Protein AF-A0A5P9WCF4-F1 (afdb_monomer)

Radius of gyration: 13.98 Å; Cα contacts (8 Å, |Δi|>4): 142; chains: 1; bounding box: 33×21×42 Å

Sequence (83 aa):
MTNEHTAPVLFYFDKAETLREFEAFRVEASQITRPHQIPAQVEVWNVIGKRRFIDRQEVIAEFPNELYAQIFADMADKTAAHI

Nearest PDB structures (foldseek):
  3ul5-assembly1_A  T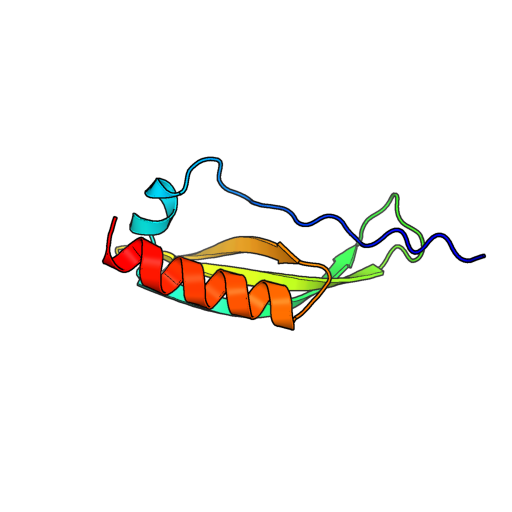M=6.844E-01  e=3.364E+00  Saccharum officinarum
  1r8y-assembly1_C  TM=3.310E-01  e=5.691E-01  Mus musculus
  2idk-assembly1_B  TM=3.600E-01  e=6.884E-01  Rattus norvegicus
  1geu-assembly1_A  TM=3.749E-01  e=3.157E+00  Escherichia coli
  1get-assembly1_B  TM=3.413E-01  e=2.610E+00  Escherichia coli

Secondary structure (DSSP, 8-state):
-----PPPPEES-S-GGGGGGEEEEEEEEEEEE-TTSSSSEEEEEEEEEEESSSS-EEEEEEESSHHHHHHHHHHHHHHHHH-

Mean predicted aligned error: 5.36 Å

Foldseek 3Di:
DDPPPFPDKDFPDDDLQVLLQFQAKDKDWDFDQCPPDVVRTAIKIFIWTQGDPDRDIDGGIIGSDNVVSVVVRVVSNVSSVPD

Organism: Alcaligenes faecalis (NCBI:txid511)

pLDDT: mean 88.81, std 13.51, range [36.5, 98.31]

Solvent-accessible surface area (backbone atoms only — not comparable to full-atom values): 4842 Å² total; per-residue (Å²): 136,83,83,77,78,69,60,72,74,45,66,74,67,93,55,77,73,63,43,49,56,34,71,48,58,46,74,46,82,44,80,43,79,40,93,90,45,89,68,37,66,42,70,34,19,31,25,34,34,31,38,64,89,49,104,48,72,45,70,45,31,37,21,62,41,61,70,60,27,47,54,48,34,57,50,46,53,54,44,29,72,72,100

Structure (mmCIF, N/CA/C/O backbone):
data_AF-A0A5P9WCF4-F1
#
_entry.id   AF-A0A5P9WCF4-F1
#
loop_
_atom_site.group_PDB
_atom_site.id
_atom_site.type_symbol
_atom_site.label_atom_id
_atom_site.label_alt_id
_atom_site.label_comp_id
_atom_site.label_asym_id
_atom_site.label_entity_id
_atom_site.label_seq_id
_atom_site.pdbx_PDB_ins_code
_atom_site.Cartn_x
_atom_site.Cartn_y
_atom_site.Cartn_z
_atom_site.occupancy
_atom_site.B_is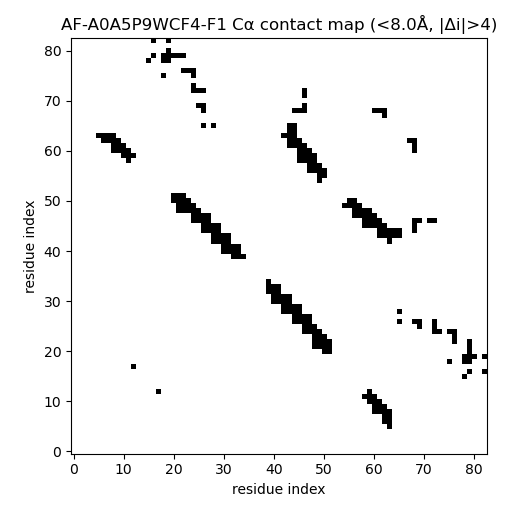o_or_equiv
_atom_site.auth_seq_id
_atom_site.auth_comp_id
_atom_site.auth_asym_id
_atom_site.auth_atom_id
_atom_site.pdbx_PDB_model_num
ATOM 1 N N . MET A 1 1 ? 15.274 -8.536 -27.797 1.00 36.50 1 MET A N 1
ATOM 2 C CA . MET A 1 1 ? 14.830 -9.225 -26.570 1.00 36.50 1 MET A CA 1
ATOM 3 C C . MET A 1 1 ? 15.090 -8.274 -25.417 1.00 36.50 1 MET A C 1
ATOM 5 O O . MET A 1 1 ? 16.201 -8.225 -24.912 1.00 36.50 1 MET A O 1
ATOM 9 N N . THR A 1 2 ? 14.133 -7.404 -25.110 1.00 41.62 2 THR A N 1
ATOM 10 C CA . THR A 1 2 ? 14.221 -6.511 -23.954 1.00 41.62 2 THR A CA 1
ATOM 11 C C . THR A 1 2 ? 13.839 -7.332 -22.732 1.00 41.62 2 THR A C 1
ATOM 13 O O . THR A 1 2 ? 12.693 -7.751 -22.609 1.00 41.62 2 THR A O 1
ATOM 16 N N . ASN A 1 3 ? 14.807 -7.622 -21.862 1.00 43.09 3 ASN A N 1
ATOM 17 C CA . ASN A 1 3 ? 14.492 -8.039 -20.501 1.00 43.09 3 ASN A CA 1
ATOM 18 C C . ASN A 1 3 ? 13.781 -6.852 -19.848 1.00 43.09 3 ASN A C 1
ATOM 20 O O . ASN A 1 3 ? 14.433 -5.919 -19.381 1.00 43.09 3 ASN A O 1
ATOM 24 N N . GLU A 1 4 ? 12.451 -6.844 -19.886 1.00 51.72 4 GLU A N 1
ATOM 25 C CA . GLU A 1 4 ? 11.655 -5.958 -19.052 1.00 51.72 4 GLU A CA 1
ATOM 26 C C . GLU A 1 4 ? 11.892 -6.388 -17.606 1.00 51.72 4 GLU A C 1
ATOM 28 O O . GLU A 1 4 ? 11.232 -7.282 -17.081 1.00 51.72 4 GLU A O 1
ATOM 33 N N . HIS A 1 5 ? 12.897 -5.789 -16.966 1.00 53.84 5 HIS A N 1
ATOM 34 C CA . HIS A 1 5 ? 13.008 -5.803 -15.516 1.00 53.84 5 HIS A CA 1
ATOM 35 C C . HIS A 1 5 ? 11.799 -5.041 -14.975 1.00 53.84 5 HIS A C 1
ATOM 37 O O . HIS A 1 5 ? 11.844 -3.827 -14.777 1.00 53.84 5 HIS A O 1
ATOM 43 N N . THR A 1 6 ? 10.686 -5.752 -14.809 1.00 65.38 6 THR A N 1
ATOM 44 C CA . THR A 1 6 ? 9.491 -5.247 -14.143 1.00 65.38 6 THR A CA 1
ATOM 45 C C . THR A 1 6 ? 9.929 -4.861 -12.737 1.00 65.38 6 THR A C 1
ATOM 47 O O . THR A 1 6 ? 10.521 -5.685 -12.034 1.00 65.38 6 THR A O 1
ATOM 50 N N . ALA A 1 7 ? 9.739 -3.596 -12.351 1.00 74.12 7 ALA A N 1
ATOM 51 C CA . ALA A 1 7 ? 10.099 -3.162 -11.006 1.00 74.12 7 ALA A CA 1
ATOM 52 C C . ALA A 1 7 ? 9.415 -4.095 -9.986 1.00 74.12 7 ALA A C 1
ATOM 54 O O . ALA A 1 7 ? 8.265 -4.492 -10.204 1.00 74.12 7 ALA A O 1
ATOM 55 N N . PRO A 1 8 ? 10.120 -4.524 -8.926 1.00 85.75 8 PRO A N 1
ATOM 56 C CA . PRO A 1 8 ? 9.557 -5.473 -7.980 1.00 85.75 8 PRO A CA 1
ATOM 57 C C . PRO A 1 8 ? 8.355 -4.856 -7.267 1.00 85.75 8 PRO A C 1
ATOM 59 O O . PRO A 1 8 ? 8.341 -3.660 -6.987 1.00 85.75 8 PRO A O 1
ATOM 62 N N . VAL A 1 9 ? 7.376 -5.692 -6.922 1.00 91.12 9 VAL A N 1
ATOM 63 C CA . VAL A 1 9 ? 6.361 -5.306 -5.938 1.00 91.12 9 VAL A CA 1
ATOM 64 C C . VAL A 1 9 ? 7.038 -5.233 -4.573 1.00 91.12 9 VAL A C 1
ATOM 66 O O . VAL A 1 9 ? 7.737 -6.172 -4.183 1.00 91.12 9 VAL A O 1
ATOM 69 N N . LEU A 1 10 ? 6.836 -4.134 -3.852 1.00 93.94 10 LEU A N 1
ATOM 70 C CA . LEU A 1 10 ? 7.358 -3.954 -2.499 1.00 93.94 10 LEU A CA 1
ATOM 71 C C . LEU A 1 10 ? 6.204 -3.873 -1.507 1.00 93.94 10 LEU A C 1
ATOM 73 O O . LEU A 1 10 ? 5.238 -3.157 -1.742 1.00 93.94 10 LEU A O 1
ATOM 77 N N . PHE A 1 11 ? 6.332 -4.570 -0.380 1.00 96.31 11 PHE A N 1
ATOM 78 C CA . PHE A 1 11 ? 5.432 -4.451 0.765 1.00 96.31 11 PHE A CA 1
ATOM 79 C C . PHE A 1 11 ? 6.219 -3.885 1.945 1.00 96.31 11 PHE A C 1
ATOM 81 O O . PHE A 1 11 ? 7.306 -4.370 2.258 1.00 96.31 11 PHE A O 1
ATOM 88 N N . TYR A 1 12 ? 5.673 -2.864 2.601 1.00 95.69 12 TYR A N 1
ATOM 89 C CA . TYR A 1 12 ? 6.296 -2.196 3.750 1.00 95.69 12 TYR A CA 1
ATOM 90 C C . TYR A 1 12 ? 5.768 -2.720 5.094 1.00 95.69 12 TYR A C 1
ATOM 92 O O . TYR A 1 12 ? 5.897 -2.066 6.127 1.00 95.69 12 TYR A O 1
ATOM 100 N N . PHE A 1 13 ? 5.177 -3.913 5.077 1.00 94.12 13 PHE A N 1
ATOM 101 C CA . PHE A 1 13 ? 4.682 -4.652 6.232 1.00 94.12 13 PHE A CA 1
ATOM 102 C C . PHE A 1 13 ? 4.955 -6.149 6.029 1.00 94.12 13 PHE A C 1
ATOM 104 O O . PHE A 1 13 ? 5.150 -6.602 4.901 1.00 94.12 13 PHE A O 1
ATOM 111 N N . ASP A 1 14 ? 4.982 -6.920 7.115 1.00 93.69 14 ASP A N 1
ATOM 112 C CA . ASP A 1 14 ? 5.356 -8.340 7.106 1.00 93.69 14 ASP A CA 1
ATOM 113 C C . ASP A 1 14 ? 4.170 -9.299 7.320 1.00 93.69 14 ASP A C 1
ATOM 115 O O . ASP A 1 14 ? 4.305 -10.502 7.088 1.00 93.69 14 ASP A O 1
ATOM 119 N N . LYS A 1 15 ? 3.012 -8.790 7.766 1.00 94.50 15 LYS A N 1
ATOM 120 C CA . LYS A 1 15 ? 1.838 -9.584 8.162 1.00 94.50 15 LYS A CA 1
ATOM 121 C C . LYS A 1 15 ? 0.519 -8.918 7.773 1.00 94.50 15 LYS A C 1
ATOM 123 O O . LYS A 1 15 ? 0.364 -7.707 7.901 1.00 94.50 15 LYS A O 1
ATOM 128 N N . ALA A 1 16 ? -0.465 -9.712 7.350 1.00 92.38 16 ALA A N 1
ATOM 129 C CA . ALA A 1 16 ? -1.777 -9.197 6.945 1.00 92.38 16 ALA A CA 1
ATOM 130 C C . ALA A 1 16 ? -2.528 -8.516 8.105 1.00 92.38 16 ALA A C 1
ATOM 132 O O . ALA A 1 16 ? -3.286 -7.576 7.885 1.00 92.38 16 ALA A O 1
ATOM 133 N N . GLU A 1 17 ? -2.281 -8.938 9.348 1.00 95.00 17 GLU A N 1
ATOM 134 C CA . GLU A 1 17 ? -2.877 -8.360 10.553 1.00 95.00 17 GLU A CA 1
ATOM 135 C C . GLU A 1 17 ? -2.530 -6.877 10.741 1.00 95.00 17 GLU A C 1
ATOM 137 O O . GLU A 1 17 ? -3.321 -6.146 11.338 1.00 95.00 17 GLU A O 1
ATOM 142 N N . THR A 1 18 ? -1.400 -6.409 10.197 1.00 94.50 18 THR A N 1
ATOM 143 C CA . THR A 1 18 ? -1.007 -4.990 10.214 1.00 94.50 18 THR A CA 1
ATOM 144 C C . THR A 1 18 ? -2.027 -4.108 9.485 1.00 94.50 18 THR A C 1
ATOM 146 O O . THR A 1 18 ? -2.172 -2.933 9.814 1.00 94.50 18 THR A O 1
ATOM 149 N N . LEU A 1 19 ? -2.808 -4.663 8.549 1.00 95.25 19 LEU A N 1
ATOM 150 C CA . LEU A 1 19 ? -3.835 -3.914 7.818 1.00 95.25 19 LEU A CA 1
ATOM 151 C C . LEU A 1 19 ? -4.973 -3.408 8.725 1.00 95.25 19 LEU A C 1
ATOM 153 O O . LEU A 1 19 ? -5.590 -2.397 8.398 1.00 95.25 19 LEU A O 1
ATOM 157 N N . ARG A 1 20 ? -5.202 -4.029 9.896 1.00 94.44 20 ARG A N 1
ATOM 158 C CA . ARG A 1 20 ? -6.177 -3.554 10.903 1.00 94.44 20 ARG A CA 1
ATOM 159 C C . ARG A 1 20 ? -5.879 -2.143 11.421 1.00 94.44 20 ARG A C 1
ATOM 161 O O . ARG A 1 20 ? -6.774 -1.464 11.926 1.00 94.44 20 ARG A O 1
ATOM 168 N N . GLU A 1 21 ? -4.622 -1.706 11.343 1.00 94.88 21 GLU A N 1
ATOM 169 C CA . GLU A 1 21 ? -4.185 -0.390 11.825 1.00 94.88 21 GLU A CA 1
ATOM 170 C C . GLU A 1 21 ? -4.697 0.761 10.943 1.00 94.88 21 GLU A C 1
ATOM 172 O O . GLU A 1 21 ? -4.661 1.928 11.353 1.00 94.88 21 GLU A O 1
ATOM 177 N N . PHE A 1 22 ? -5.198 0.434 9.750 1.00 96.31 22 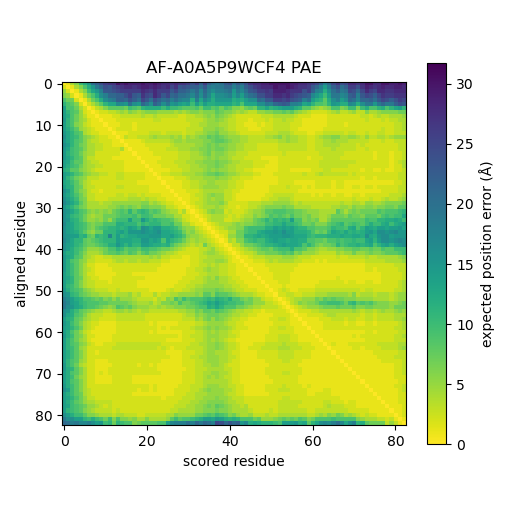PHE A N 1
ATOM 178 C CA . PHE A 1 22 ? -5.665 1.379 8.750 1.00 96.31 22 PHE A CA 1
ATOM 179 C C . PHE A 1 22 ? -7.198 1.393 8.648 1.00 96.31 22 PHE A C 1
ATOM 181 O O . PHE A 1 22 ? -7.896 0.445 9.017 1.00 96.31 22 PHE A O 1
ATOM 188 N N . GLU A 1 23 ? -7.732 2.519 8.185 1.00 95.12 23 GLU A N 1
ATOM 189 C CA . GLU A 1 23 ? -9.172 2.742 8.005 1.00 95.12 23 GLU A CA 1
ATOM 190 C C . GLU A 1 23 ? -9.585 3.031 6.560 1.00 95.12 23 GLU A C 1
ATOM 192 O O . GLU A 1 23 ? -10.775 3.010 6.262 1.00 95.12 23 GLU A O 1
ATOM 197 N N . ALA A 1 24 ? -8.623 3.315 5.683 1.00 96.19 24 ALA A N 1
ATOM 198 C CA . ALA A 1 24 ? -8.852 3.528 4.261 1.00 96.19 24 ALA A CA 1
ATOM 199 C C . ALA A 1 24 ? -7.558 3.288 3.481 1.00 96.19 24 ALA A C 1
ATOM 201 O O . ALA A 1 24 ? -6.466 3.589 3.985 1.00 96.19 24 ALA A O 1
ATOM 202 N N . PHE A 1 25 ? -7.693 2.832 2.237 1.00 97.88 25 PHE A N 1
ATOM 203 C CA . PHE A 1 25 ? -6.587 2.690 1.295 1.00 97.88 25 PHE A CA 1
ATOM 204 C C . PHE A 1 25 ? -6.861 3.474 0.007 1.00 97.88 25 PHE A C 1
ATOM 206 O O . PHE A 1 25 ? -8.006 3.661 -0.401 1.00 97.88 25 PHE A O 1
ATOM 213 N N . ARG A 1 26 ? -5.804 3.969 -0.637 1.00 97.75 26 ARG A N 1
ATOM 214 C CA . ARG A 1 26 ? -5.883 4.629 -1.949 1.00 97.75 26 ARG A CA 1
ATOM 215 C C . ARG A 1 26 ? -4.624 4.389 -2.763 1.00 97.75 26 ARG A C 1
ATOM 217 O O . ARG A 1 26 ? -3.568 4.130 -2.192 1.00 97.75 26 ARG A O 1
ATOM 224 N N . VAL A 1 27 ? -4.736 4.511 -4.079 1.00 98.31 27 VAL A N 1
ATOM 225 C CA . VAL A 1 27 ? -3.612 4.365 -5.007 1.00 98.31 27 VAL A CA 1
ATOM 226 C C . VAL A 1 27 ? -3.172 5.737 -5.507 1.00 98.31 27 VAL A C 1
ATOM 228 O O . VAL A 1 27 ? -4.008 6.558 -5.881 1.00 98.31 27 VAL A O 1
ATOM 231 N N . GLU A 1 28 ? -1.865 5.988 -5.520 1.00 97.75 28 GLU A N 1
ATOM 232 C CA . GLU A 1 28 ? -1.267 7.193 -6.101 1.00 97.75 28 GLU A CA 1
ATOM 233 C C . GLU A 1 28 ? -0.071 6.839 -6.992 1.00 97.75 28 GLU A C 1
ATOM 235 O O . GLU A 1 28 ? 0.773 6.020 -6.623 1.00 97.75 28 GLU A O 1
ATOM 240 N N . ALA A 1 29 ? 0.027 7.492 -8.153 1.00 95.31 29 ALA A N 1
ATOM 241 C CA . ALA A 1 29 ? 1.211 7.420 -9.002 1.00 95.31 29 ALA A CA 1
ATOM 242 C C . ALA A 1 29 ? 2.374 8.205 -8.378 1.00 95.31 29 ALA A C 1
ATOM 244 O O . 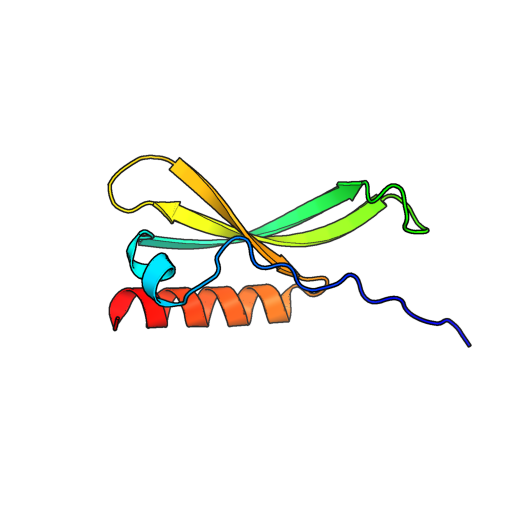ALA A 1 29 ? 2.191 9.284 -7.808 1.00 95.31 29 ALA A O 1
ATOM 245 N N . SER A 1 30 ? 3.591 7.690 -8.519 1.00 92.00 30 SER A N 1
ATOM 246 C CA . SER A 1 30 ? 4.805 8.356 -8.065 1.00 92.00 30 SER A CA 1
ATOM 247 C C . SER A 1 30 ? 5.964 8.101 -9.017 1.00 92.00 30 SER A C 1
ATOM 249 O O . SER A 1 30 ? 6.097 7.023 -9.587 1.00 92.00 30 SER A O 1
ATOM 251 N N . GLN A 1 31 ? 6.827 9.101 -9.168 1.00 89.62 31 GLN A N 1
ATOM 252 C CA . GLN A 1 31 ? 8.087 8.977 -9.893 1.00 89.62 31 GLN A CA 1
ATOM 253 C C . GLN A 1 31 ? 9.198 8.771 -8.870 1.00 89.62 31 GLN A C 1
ATOM 255 O O . GLN A 1 31 ? 9.558 9.699 -8.141 1.00 89.62 31 GLN A O 1
ATOM 260 N N . ILE A 1 32 ? 9.743 7.559 -8.803 1.00 83.94 32 ILE A N 1
ATOM 261 C CA . ILE A 1 32 ? 10.810 7.229 -7.860 1.00 83.94 32 ILE A CA 1
ATOM 262 C C . ILE A 1 32 ? 12.149 7.114 -8.571 1.00 83.94 32 ILE A C 1
ATOM 264 O O . ILE A 1 32 ? 12.250 6.624 -9.694 1.00 83.94 32 ILE A O 1
ATOM 268 N N . THR A 1 33 ? 13.204 7.548 -7.885 1.00 83.81 33 THR A N 1
ATOM 269 C CA . THR A 1 33 ? 14.571 7.334 -8.360 1.00 83.81 33 THR A CA 1
ATOM 270 C C . THR A 1 33 ? 15.100 6.020 -7.792 1.00 83.81 33 THR A C 1
ATOM 272 O O . THR A 1 33 ? 15.329 5.911 -6.588 1.00 83.81 33 THR A O 1
ATOM 275 N N . ARG A 1 34 ? 15.326 5.025 -8.651 1.00 80.81 34 ARG A N 1
ATOM 276 C CA . ARG A 1 34 ? 16.029 3.782 -8.328 1.00 80.81 34 ARG A CA 1
ATOM 277 C C . ARG A 1 34 ? 17.454 3.845 -8.898 1.00 80.81 34 ARG A C 1
ATOM 279 O O . ARG A 1 34 ? 17.644 3.580 -10.082 1.00 80.81 34 ARG A O 1
ATOM 286 N N . PRO A 1 35 ? 18.478 4.163 -8.079 1.00 75.50 35 PRO A N 1
ATOM 287 C CA . PRO A 1 35 ? 19.841 4.442 -8.557 1.00 75.50 35 PRO A CA 1
ATOM 288 C C . PRO A 1 35 ? 20.546 3.248 -9.223 1.00 75.50 35 PRO A C 1
ATOM 290 O O . PRO A 1 35 ? 21.580 3.426 -9.859 1.00 75.50 35 PRO A O 1
ATOM 293 N N . HIS A 1 36 ? 19.994 2.038 -9.097 1.00 78.62 36 HIS A N 1
ATOM 294 C CA . HIS A 1 36 ? 20.528 0.810 -9.693 1.00 78.62 36 HIS A CA 1
ATOM 295 C C . HIS A 1 36 ? 19.677 0.270 -10.855 1.00 78.62 36 HIS A C 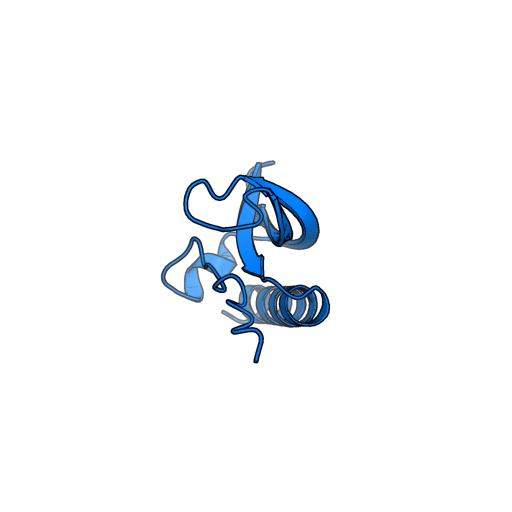1
ATOM 297 O O . HIS A 1 36 ? 19.915 -0.844 -11.313 1.00 78.62 36 HIS A O 1
ATOM 303 N N . GLN A 1 37 ? 18.691 1.037 -11.331 1.00 69.19 37 GLN A N 1
ATOM 304 C CA . GLN A 1 37 ? 17.832 0.676 -12.459 1.00 69.19 37 GLN A CA 1
ATOM 305 C C . GLN A 1 37 ? 18.049 1.651 -13.626 1.00 69.19 37 GLN A C 1
ATOM 307 O O . GLN A 1 37 ? 18.395 2.812 -13.420 1.00 69.19 37 GLN A O 1
ATOM 312 N N . ILE A 1 38 ? 17.888 1.172 -14.864 1.00 71.44 38 ILE A N 1
ATOM 313 C CA . ILE A 1 38 ? 17.925 1.998 -16.078 1.00 71.44 38 ILE A CA 1
ATOM 314 C C . ILE A 1 38 ? 16.580 1.810 -16.800 1.00 71.44 38 ILE A C 1
ATOM 316 O O . ILE A 1 38 ? 16.290 0.681 -17.197 1.00 71.44 38 ILE A O 1
ATOM 320 N N . PRO A 1 39 ? 15.767 2.866 -16.992 1.00 72.94 39 PRO A N 1
ATOM 321 C CA . PRO A 1 39 ? 15.981 4.240 -16.527 1.00 72.94 39 PRO A CA 1
ATOM 322 C C . PRO A 1 39 ? 15.965 4.351 -14.993 1.00 72.94 39 PRO A C 1
ATOM 324 O O . PRO A 1 39 ? 15.303 3.576 -14.308 1.00 72.94 39 PRO A O 1
ATOM 327 N N . ALA A 1 40 ? 16.721 5.318 -14.460 1.00 76.25 40 ALA A N 1
ATOM 328 C CA . ALA A 1 40 ? 16.837 5.529 -13.014 1.00 76.25 40 ALA A CA 1
ATOM 329 C C . ALA A 1 40 ? 15.571 6.133 -12.403 1.00 76.25 40 ALA A C 1
ATOM 331 O O . ALA A 1 40 ? 15.339 5.967 -11.213 1.00 76.25 40 ALA A O 1
ATOM 332 N N . GLN A 1 41 ? 14.759 6.829 -13.199 1.00 81.12 41 GLN A N 1
ATOM 333 C CA . GLN A 1 41 ? 13.419 7.249 -12.805 1.00 81.12 41 GLN A CA 1
ATOM 334 C C . GLN A 1 41 ? 12.410 6.243 -13.336 1.00 81.12 41 GLN A C 1
ATOM 336 O O . GLN A 1 41 ? 12.417 5.929 -14.528 1.00 81.12 41 GLN A O 1
ATOM 341 N N . VAL A 1 42 ? 11.575 5.734 -12.438 1.00 84.06 42 VAL A N 1
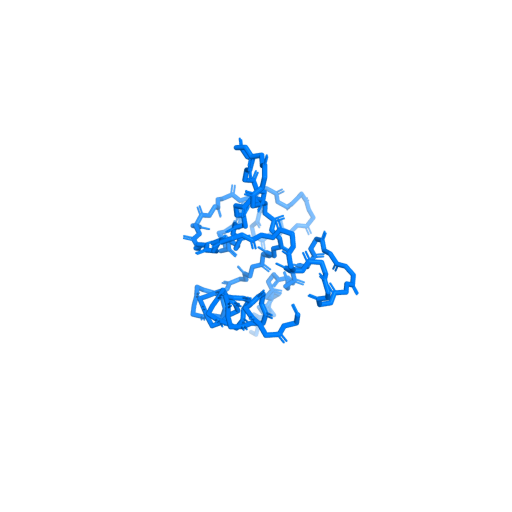ATOM 342 C CA . VAL A 1 42 ? 10.546 4.746 -12.747 1.00 84.06 42 VAL A CA 1
ATOM 343 C C . VAL A 1 42 ? 9.230 5.229 -12.159 1.00 84.06 42 VAL A C 1
ATOM 345 O O . VAL A 1 42 ? 9.179 5.652 -11.001 1.00 84.06 42 VAL A O 1
ATOM 348 N N . GLU A 1 43 ? 8.176 5.160 -12.967 1.00 89.44 43 GLU A N 1
ATOM 349 C CA . GLU A 1 43 ? 6.813 5.355 -12.494 1.00 89.44 43 GLU A CA 1
ATOM 350 C C . GLU A 1 43 ? 6.348 4.121 -11.730 1.00 89.44 43 GLU A C 1
ATOM 352 O O . GLU A 1 43 ? 6.481 2.992 -12.208 1.00 89.44 43 GLU A O 1
ATOM 357 N N . VAL A 1 44 ? 5.802 4.344 -10.542 1.00 92.81 44 VAL A N 1
ATOM 358 C CA . VAL A 1 44 ? 5.278 3.297 -9.672 1.00 92.81 44 VAL A CA 1
ATOM 359 C C . VAL A 1 44 ? 3.949 3.725 -9.076 1.00 92.81 44 VAL A C 1
ATOM 361 O O . VAL A 1 44 ? 3.641 4.912 -8.971 1.00 92.81 44 VAL A O 1
ATOM 364 N N . TRP A 1 45 ? 3.168 2.738 -8.664 1.00 96.69 45 TRP A N 1
ATOM 365 C CA . TRP A 1 45 ? 1.845 2.908 -8.091 1.00 96.69 45 TRP A CA 1
ATOM 366 C C . TRP A 1 45 ? 1.900 2.536 -6.616 1.00 96.69 45 TRP A C 1
ATOM 368 O O . TRP A 1 45 ? 2.033 1.365 -6.254 1.00 96.69 45 TRP A O 1
ATOM 378 N N . ASN A 1 46 ? 1.837 3.554 -5.765 1.00 97.44 46 ASN A N 1
ATOM 379 C CA . ASN A 1 46 ? 1.874 3.410 -4.320 1.00 97.44 46 ASN A CA 1
ATOM 380 C C . ASN A 1 46 ? 0.471 3.156 -3.789 1.00 97.44 46 ASN A C 1
ATOM 382 O O . ASN A 1 46 ? -0.461 3.896 -4.097 1.00 97.44 46 ASN A O 1
ATOM 386 N N . VAL A 1 47 ? 0.342 2.162 -2.921 1.00 98.19 47 VAL A N 1
ATOM 387 C CA . VAL A 1 47 ? -0.849 1.967 -2.100 1.00 98.19 47 VAL A CA 1
ATOM 388 C C . VAL A 1 47 ? -0.603 2.658 -0.770 1.00 98.19 47 VAL A C 1
ATOM 390 O O . VAL A 1 47 ? 0.323 2.314 -0.034 1.00 98.19 47 VAL A O 1
ATOM 393 N N . ILE A 1 48 ? -1.428 3.654 -0.476 1.00 98.19 48 ILE A N 1
ATOM 394 C CA . ILE A 1 48 ? -1.342 4.493 0.712 1.00 98.19 48 ILE A CA 1
ATOM 395 C C . ILE A 1 48 ? -2.430 4.070 1.688 1.00 98.19 48 ILE A C 1
ATOM 397 O O . ILE A 1 48 ? -3.610 4.092 1.343 1.00 98.19 48 ILE A O 1
ATOM 401 N N . GLY A 1 49 ? -2.034 3.727 2.911 1.00 97.69 49 GLY A N 1
ATOM 402 C CA . GLY A 1 49 ? -2.949 3.471 4.018 1.00 97.69 49 GLY A CA 1
ATOM 403 C C . GLY A 1 49 ? -3.097 4.700 4.913 1.00 97.69 49 GLY A C 1
ATOM 404 O O . GLY A 1 49 ? -2.099 5.319 5.291 1.00 97.69 49 GLY A O 1
ATOM 405 N N . LYS A 1 50 ? -4.332 5.037 5.300 1.00 97.44 50 LYS A N 1
ATOM 406 C CA . LYS A 1 50 ? -4.629 6.013 6.361 1.00 97.44 50 LYS A CA 1
ATOM 407 C C . LYS A 1 50 ? -4.817 5.289 7.690 1.00 97.44 50 LYS A C 1
ATOM 409 O O . LYS A 1 50 ? -5.648 4.388 7.775 1.00 97.44 50 LYS A O 1
ATOM 414 N N . ARG A 1 51 ? -4.068 5.667 8.727 1.00 94.94 51 ARG A N 1
ATOM 415 C CA . ARG A 1 51 ? -4.179 5.046 10.056 1.00 94.94 51 ARG A CA 1
ATOM 416 C C . ARG A 1 51 ? -5.485 5.438 10.763 1.00 94.94 51 ARG A C 1
ATOM 418 O O . ARG A 1 51 ? -5.914 6.580 10.683 1.00 94.94 51 ARG A O 1
ATOM 425 N N . ARG A 1 52 ? -6.089 4.499 11.499 1.00 91.12 52 ARG A N 1
ATOM 426 C CA . ARG A 1 52 ? -7.436 4.635 12.100 1.00 91.12 52 ARG A CA 1
ATOM 427 C C . ARG A 1 52 ? -7.544 5.636 13.260 1.00 91.12 52 ARG A C 1
ATOM 429 O O . ARG A 1 52 ? -8.602 6.202 13.501 1.00 91.12 52 ARG A O 1
ATOM 436 N N . PHE A 1 53 ? -6.467 5.839 14.018 1.00 89.81 53 PHE A N 1
ATOM 437 C CA . PHE A 1 53 ? -6.498 6.634 15.261 1.00 89.81 53 PHE A CA 1
ATOM 438 C C . PHE A 1 53 ? -5.547 7.829 15.263 1.00 89.81 53 PHE A C 1
ATOM 440 O O . PHE A 1 53 ? -5.447 8.542 16.259 1.00 89.81 53 PHE A O 1
ATOM 447 N N . ILE A 1 54 ? -4.833 8.038 14.161 1.00 92.12 54 ILE A N 1
ATOM 448 C CA . ILE A 1 54 ? -3.927 9.166 13.984 1.00 92.12 54 ILE A CA 1
ATOM 449 C C . ILE A 1 54 ? -4.088 9.690 12.562 1.00 92.12 54 ILE A C 1
ATOM 451 O O . ILE A 1 54 ? -4.261 8.904 11.635 1.00 92.12 54 ILE A O 1
ATOM 455 N N . ASP A 1 55 ? -3.989 11.005 12.375 1.00 90.31 55 ASP A N 1
ATOM 456 C CA . ASP A 1 55 ? -4.039 11.618 11.045 1.00 90.31 55 ASP A CA 1
ATOM 457 C C . ASP A 1 55 ? -2.692 11.457 10.324 1.00 90.31 55 ASP A C 1
ATOM 459 O O . ASP A 1 55 ? -1.932 12.399 10.111 1.00 90.31 55 ASP A O 1
ATOM 463 N N . ARG A 1 56 ? -2.343 10.201 10.038 1.00 94.50 56 ARG A N 1
ATOM 464 C CA . ARG A 1 56 ? -1.114 9.816 9.352 1.00 94.50 56 ARG A CA 1
ATOM 465 C C . ARG A 1 56 ? -1.440 8.869 8.211 1.00 94.50 56 ARG A C 1
ATOM 467 O O . ARG A 1 56 ? -2.175 7.896 8.380 1.00 94.50 56 ARG A O 1
ATOM 474 N N . GLN A 1 57 ? -0.829 9.153 7.070 1.00 96.19 57 GLN A N 1
ATOM 475 C CA . GLN A 1 57 ? -0.851 8.308 5.888 1.00 96.19 57 GLN A CA 1
ATOM 476 C C . GLN A 1 57 ? 0.557 7.795 5.611 1.00 96.19 57 GLN A C 1
ATOM 478 O O . GLN A 1 57 ? 1.535 8.505 5.852 1.00 96.19 57 GLN A O 1
ATOM 483 N N . GLU A 1 58 ? 0.668 6.572 5.114 1.00 96.12 58 GLU A N 1
ATOM 484 C CA . GLU A 1 58 ? 1.951 6.003 4.711 1.00 96.12 58 GLU A CA 1
ATOM 485 C C . GLU A 1 58 ? 1.793 5.017 3.560 1.00 96.12 58 GLU A C 1
ATOM 487 O O . GLU A 1 58 ? 0.729 4.428 3.365 1.00 96.12 58 GLU A O 1
ATOM 492 N N . VAL A 1 59 ? 2.864 4.863 2.783 1.00 96.94 59 VAL A N 1
ATOM 493 C CA . VAL A 1 59 ? 2.932 3.869 1.712 1.00 96.94 59 VAL A CA 1
ATOM 494 C C . VAL A 1 59 ? 3.068 2.494 2.354 1.00 96.94 59 VAL A C 1
ATOM 496 O O . VAL A 1 59 ? 4.011 2.250 3.104 1.00 96.94 59 VAL A O 1
ATOM 499 N N . ILE A 1 60 ? 2.128 1.600 2.056 1.00 97.19 60 ILE A N 1
ATOM 500 C CA . ILE A 1 60 ? 2.123 0.225 2.570 1.00 97.19 60 ILE A CA 1
ATOM 501 C C . ILE A 1 60 ? 2.577 -0.785 1.518 1.00 97.19 60 ILE A C 1
ATOM 503 O O . ILE A 1 60 ? 3.078 -1.854 1.866 1.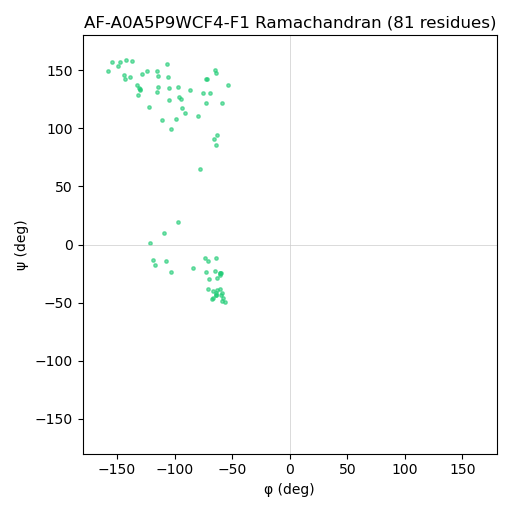00 97.19 60 ILE A O 1
ATOM 507 N N . ALA A 1 61 ? 2.440 -0.441 0.238 1.00 97.50 61 ALA A N 1
ATOM 508 C CA . ALA A 1 61 ? 2.917 -1.253 -0.866 1.00 97.50 61 ALA A CA 1
ATOM 509 C C . ALA A 1 61 ? 3.205 -0.397 -2.104 1.00 97.50 61 ALA A C 1
ATOM 511 O O . ALA A 1 61 ? 2.643 0.686 -2.262 1.00 97.50 61 ALA A O 1
ATOM 512 N N . GLU A 1 62 ? 4.053 -0.905 -2.988 1.00 95.81 62 GLU A N 1
ATOM 513 C CA . GLU A 1 62 ? 4.423 -0.292 -4.261 1.00 95.81 62 GLU A CA 1
ATOM 514 C C . GLU A 1 62 ? 4.307 -1.333 -5.380 1.00 95.81 62 GLU A C 1
ATOM 516 O O . GLU A 1 62 ? 4.778 -2.464 -5.230 1.00 95.81 62 GLU A O 1
ATOM 521 N N . PHE A 1 63 ? 3.706 -0.949 -6.505 1.00 95.00 63 PHE A N 1
ATOM 522 C CA . PHE A 1 63 ? 3.525 -1.809 -7.669 1.00 95.00 63 PHE A CA 1
ATOM 523 C C . PHE A 1 63 ? 4.029 -1.141 -8.955 1.00 95.00 63 PHE A C 1
ATOM 525 O O . PHE A 1 63 ? 3.845 0.061 -9.143 1.00 95.00 63 PHE A O 1
ATOM 532 N N . PRO A 1 64 ? 4.560 -1.917 -9.916 1.00 92.38 64 PRO A N 1
ATOM 533 C CA . PRO A 1 64 ? 4.860 -1.418 -11.260 1.00 92.38 64 PRO A CA 1
ATOM 534 C C . PRO A 1 64 ? 3.601 -1.191 -12.117 1.00 92.38 64 PRO A C 1
ATOM 536 O O . PRO A 1 64 ? 3.692 -0.628 -13.203 1.00 92.38 64 PRO A O 1
ATOM 539 N N . ASN A 1 65 ? 2.433 -1.678 -11.682 1.00 93.38 65 ASN A N 1
ATOM 540 C CA . ASN A 1 65 ? 1.197 -1.687 -12.461 1.00 93.38 65 ASN A CA 1
ATOM 541 C C . ASN A 1 65 ? 0.018 -1.154 -11.631 1.00 93.38 65 ASN A C 1
ATOM 543 O O . ASN A 1 65 ? -0.239 -1.656 -10.535 1.00 93.38 65 ASN A O 1
ATOM 547 N N . GLU A 1 66 ? -0.710 -0.182 -12.186 1.00 95.75 66 GLU A N 1
ATOM 548 C CA . GLU A 1 66 ? -1.844 0.490 -11.535 1.00 95.75 66 GLU A CA 1
ATOM 549 C C . GLU A 1 66 ? -2.959 -0.477 -11.142 1.00 95.75 66 GLU A C 1
ATOM 551 O O . GLU A 1 66 ? -3.418 -0.475 -10.002 1.00 95.75 66 GLU A O 1
ATOM 556 N N . LEU A 1 67 ? -3.373 -1.343 -12.072 1.00 96.44 67 LEU A N 1
ATOM 557 C CA . LEU A 1 67 ? -4.470 -2.278 -11.845 1.00 96.44 67 LEU A CA 1
ATOM 558 C C . LEU A 1 67 ? -4.149 -3.222 -10.682 1.00 96.44 67 LEU A C 1
ATOM 560 O O . LEU A 1 67 ? -5.023 -3.531 -9.876 1.00 96.44 67 LEU A O 1
ATOM 564 N N . TYR A 1 68 ? -2.896 -3.662 -10.562 1.00 97.00 68 TYR A N 1
ATOM 565 C CA . TYR A 1 68 ? -2.480 -4.529 -9.460 1.00 97.00 68 TYR A CA 1
ATOM 566 C C . TYR A 1 68 ? -2.438 -3.787 -8.123 1.00 97.00 68 TYR A C 1
ATOM 568 O O . TYR A 1 68 ? -2.879 -4.351 -7.120 1.00 97.00 68 TYR A O 1
ATOM 576 N N . ALA A 1 69 ? -1.994 -2.526 -8.109 1.00 97.81 69 ALA A N 1
ATOM 577 C CA . ALA A 1 69 ? -2.094 -1.676 -6.923 1.00 97.81 69 ALA A CA 1
ATOM 578 C C . ALA A 1 69 ? -3.553 -1.496 -6.485 1.00 97.81 69 ALA A C 1
ATOM 580 O O . ALA A 1 69 ? -3.856 -1.618 -5.299 1.00 97.81 69 ALA A O 1
ATOM 581 N N . GLN A 1 70 ? -4.463 -1.270 -7.439 1.00 98.31 70 GLN A N 1
ATOM 582 C CA . GLN A 1 70 ? -5.884 -1.080 -7.158 1.00 98.31 70 GLN A CA 1
ATOM 583 C C . GLN A 1 70 ? -6.533 -2.351 -6.609 1.00 98.31 70 GLN A C 1
ATOM 585 O O . GLN A 1 70 ? -7.204 -2.302 -5.583 1.00 98.31 70 GLN A O 1
ATOM 590 N N . ILE A 1 71 ? -6.270 -3.507 -7.226 1.00 98.12 71 ILE A N 1
ATOM 591 C CA . ILE A 1 71 ? -6.752 -4.798 -6.717 1.00 98.12 71 ILE A CA 1
ATOM 592 C C . ILE A 1 71 ? -6.225 -5.040 -5.297 1.00 98.12 71 ILE A C 1
ATOM 594 O O . ILE A 1 71 ? -6.971 -5.501 -4.434 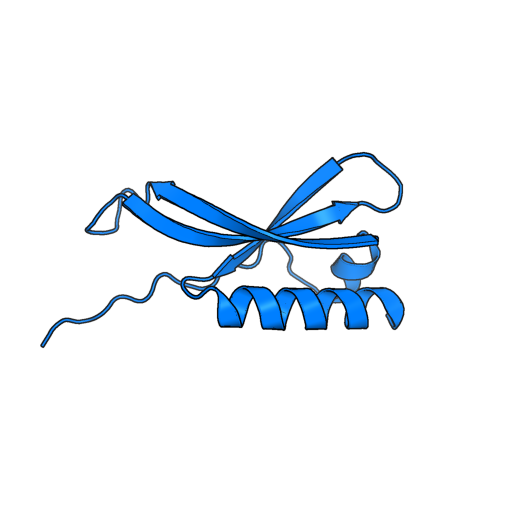1.00 98.12 71 ILE A O 1
ATOM 598 N N . PHE A 1 72 ? -4.955 -4.724 -5.027 1.00 97.81 72 PHE A N 1
ATOM 599 C CA . PHE A 1 72 ? -4.401 -4.850 -3.682 1.00 97.81 72 PHE A CA 1
ATOM 600 C C . PHE A 1 72 ? -5.070 -3.907 -2.678 1.00 97.81 72 PHE A C 1
ATOM 602 O O . PHE A 1 72 ? -5.405 -4.358 -1.585 1.00 97.81 72 PHE A O 1
ATOM 609 N N . ALA A 1 73 ? -5.310 -2.643 -3.034 1.00 98.00 73 ALA A N 1
ATOM 610 C CA . ALA A 1 73 ? -6.026 -1.698 -2.179 1.00 98.00 73 ALA A CA 1
ATOM 611 C C . ALA A 1 73 ? -7.432 -2.216 -1.821 1.00 98.00 73 ALA A C 1
ATOM 613 O O . ALA A 1 73 ? -7.785 -2.262 -0.644 1.00 98.00 73 ALA A O 1
ATOM 614 N N . ASP A 1 74 ? -8.180 -2.725 -2.805 1.00 97.88 74 ASP A N 1
ATOM 615 C CA . ASP A 1 74 ? -9.514 -3.301 -2.596 1.00 97.88 74 ASP A CA 1
ATOM 616 C C . ASP A 1 74 ? -9.475 -4.543 -1.682 1.00 97.88 74 ASP A C 1
ATOM 618 O O . ASP A 1 74 ? -10.364 -4.764 -0.850 1.00 97.88 74 ASP A O 1
ATOM 622 N N . MET A 1 75 ? -8.449 -5.389 -1.830 1.00 97.06 75 MET A N 1
ATOM 623 C CA . MET A 1 75 ? -8.229 -6.528 -0.934 1.00 97.06 75 MET A CA 1
ATOM 624 C C . MET A 1 75 ? -7.871 -6.067 0.478 1.00 97.06 75 MET A C 1
ATOM 626 O O . MET A 1 75 ? -8.358 -6.661 1.442 1.00 97.06 75 MET A O 1
ATOM 630 N N . ALA A 1 76 ? -7.050 -5.026 0.613 1.00 96.88 76 ALA A N 1
ATOM 631 C CA . ALA A 1 76 ? -6.650 -4.474 1.898 1.00 96.88 76 ALA A CA 1
ATOM 632 C C . ALA A 1 76 ? -7.850 -3.886 2.649 1.00 96.88 76 ALA A C 1
ATOM 634 O O . ALA A 1 76 ? -8.026 -4.211 3.822 1.00 96.88 76 ALA A O 1
ATOM 635 N N . ASP A 1 77 ? -8.727 -3.142 1.966 1.00 95.69 77 ASP A N 1
ATOM 636 C CA . ASP A 1 77 ? -9.979 -2.620 2.535 1.00 95.69 77 ASP A CA 1
ATOM 637 C C . ASP A 1 77 ? -10.849 -3.754 3.094 1.00 95.69 77 ASP A C 1
ATOM 639 O O . ASP A 1 77 ? -11.284 -3.723 4.248 1.00 95.69 77 ASP A O 1
ATOM 643 N N . LYS A 1 78 ? -11.060 -4.814 2.303 1.00 95.25 78 LYS A N 1
ATOM 644 C CA . LYS A 1 78 ? -11.842 -5.979 2.747 1.00 95.25 78 LYS A CA 1
ATOM 645 C C . LYS A 1 78 ? -11.179 -6.695 3.916 1.00 95.25 78 LYS A C 1
ATOM 647 O O . LYS A 1 78 ? -11.866 -7.102 4.849 1.00 95.25 78 LYS A O 1
ATOM 652 N N . THR A 1 79 ? -9.863 -6.849 3.872 1.00 94.12 79 THR A N 1
ATOM 653 C CA . THR A 1 79 ? -9.090 -7.560 4.893 1.00 94.12 79 THR A CA 1
ATOM 654 C C . THR A 1 79 ? -9.107 -6.807 6.220 1.00 94.12 79 THR A C 1
ATOM 656 O O . THR A 1 79 ? -9.420 -7.398 7.249 1.00 94.12 79 THR A O 1
ATOM 659 N N . ALA A 1 80 ? -8.871 -5.494 6.200 1.00 93.00 80 ALA A N 1
ATOM 660 C CA . ALA A 1 80 ? -8.903 -4.638 7.383 1.00 93.00 80 ALA A CA 1
ATOM 661 C C . ALA A 1 80 ? -10.277 -4.616 8.078 1.00 93.00 80 ALA A C 1
ATOM 663 O O . ALA A 1 80 ? -10.353 -4.347 9.274 1.00 93.00 80 ALA A O 1
ATOM 664 N N . ALA A 1 81 ? -11.359 -4.902 7.345 1.00 89.00 81 ALA A N 1
ATOM 665 C CA . ALA A 1 81 ? -12.711 -4.985 7.895 1.00 89.00 81 ALA A CA 1
ATOM 666 C C . ALA A 1 81 ? -13.068 -6.351 8.518 1.00 89.00 81 ALA A C 1
ATOM 668 O O . ALA A 1 81 ? -14.025 -6.420 9.288 1.00 89.00 81 ALA A O 1
ATOM 669 N N . HIS A 1 82 ? -12.353 -7.428 8.171 1.00 86.50 82 HIS A N 1
ATOM 670 C CA . HIS A 1 82 ? -12.705 -8.808 8.556 1.00 86.50 82 HIS A CA 1
ATOM 671 C C . HIS A 1 82 ? -11.672 -9.502 9.439 1.00 86.50 82 HIS A C 1
ATOM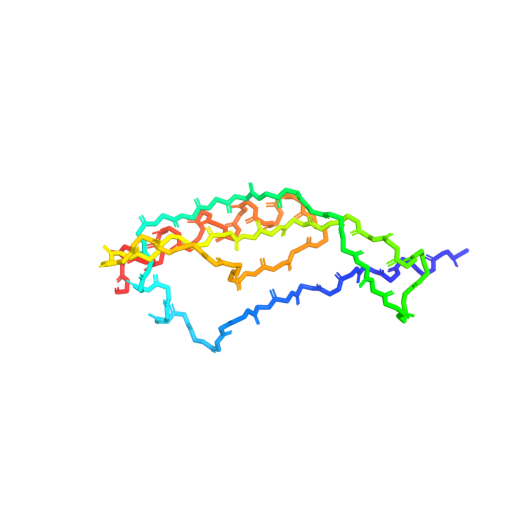 673 O O . HIS A 1 82 ? -11.989 -10.527 10.044 1.00 86.50 82 HIS A O 1
ATOM 679 N N . ILE A 1 83 ? -10.445 -8.986 9.477 1.00 73.62 83 ILE A N 1
ATOM 680 C CA . ILE A 1 83 ? -9.434 -9.410 10.435 1.00 73.62 83 ILE A CA 1
ATOM 681 C C . ILE A 1 83 ? -9.760 -8.666 11.716 1.00 73.62 83 ILE A C 1
ATOM 683 O O . ILE A 1 83 ? -9.662 -7.428 11.767 1.00 73.62 83 ILE A O 1
#